Protein AF-A0A1X7VY41-F1 (afdb_monomer)

Radius of gyration: 9.72 Å; Cα contacts (8 Å, |Δi|>4): 36; chains: 1; bounding box: 21×19×23 Å

Foldseek 3Di:
DAAAPQPPDPVGDDDCVVQVNPDDDDDHDHGPVSVVPPD

Solvent-accessible surface area (backbone atoms only — not comparable to full-atom values): 2656 Å² total; per-residue (Å²): 108,47,67,36,68,41,91,82,49,90,73,40,65,42,53,34,82,82,68,75,49,90,61,89,75,87,74,87,42,66,46,73,73,55,65,72,59,80,122

pLDDT: mean 89.55, std 9.17, range [47.16, 95.19]

Sequence (39 aa):
MILCDGKNCQYKWFHFDCVDISTIPHGEWFCKECMAKDD

Mean predicted aligned error: 3.55 Å

Secondary structure (DSSP, 8-state):
-EE---TT-SS-EE-TGGGT--SPPSS----HHHHTT--

InterPro domains:
  IPR011011 Zinc finger, FYVE/PHD-type [SSF57903] (1-36)
  IPR013083 Zinc finger, RING/FYVE/PHD-type [G3DSA:3.30.40.10] (1-36)
  IPR028651 ING family [PTHR10333] (1-35)
  IPR059153 Histone-lysine N-methyltransferase NSD-like, PHD zinc finger 1 [PF23011] (2-34)

Nearest PDB structures (foldseek):
  1wen-assembly1_A  TM=8.917E-01  e=2.018E-03  Mus musculus
  7zmx-assembly2_B  TM=9.659E-01  e=5.347E-03  Homo sapiens
  2g6q-assembly1_A  TM=9.076E-01  e=6.696E-03  Mus musculus
  2qic-assembly2_A  TM=9.258E-01  e=9.037E-03  Homo sapiens
  2k1j-assembly1_A  TM=7.885E-01  e=5.764E-03  Homo sapiens

Organism: Amphimedon queenslandica (NCBI:txid400682)

Structure (mmCIF, N/CA/C/O backbone):
data_AF-A0A1X7VY41-F1
#
_entry.id   AF-A0A1X7VY41-F1
#
loop_
_atom_site.group_PDB
_atom_site.id
_atom_site.type_symbol
_atom_site.label_atom_id
_atom_site.label_alt_id
_atom_site.label_comp_id
_atom_site.label_asym_id
_atom_site.label_entity_id
_atom_site.label_seq_id
_atom_site.pdbx_PDB_ins_code
_atom_site.Cartn_x
_atom_site.Cartn_y
_atom_site.Cartn_z
_atom_site.occupancy
_atom_site.B_iso_or_equiv
_atom_site.auth_seq_id
_atom_site.auth_comp_id
_atom_site.auth_asym_id
_atom_site.auth_atom_id
_atom_site.pdbx_PDB_model_num
ATOM 1 N N . MET A 1 1 ? 5.887 -6.503 -3.022 1.00 87.38 1 MET A N 1
ATOM 2 C CA . MET A 1 1 ? 4.963 -6.172 -1.916 1.00 87.38 1 MET A CA 1
ATOM 3 C C . MET A 1 1 ? 5.103 -4.690 -1.623 1.00 87.38 1 MET A C 1
ATOM 5 O O . MET A 1 1 ? 6.214 -4.189 -1.746 1.00 87.38 1 MET A O 1
ATOM 9 N N . ILE A 1 2 ? 4.019 -4.011 -1.259 1.00 94.06 2 ILE A N 1
ATOM 10 C CA . ILE A 1 2 ? 3.986 -2.587 -0.907 1.00 94.06 2 ILE A CA 1
ATOM 11 C C . ILE A 1 2 ? 3.394 -2.393 0.488 1.00 94.06 2 ILE A C 1
ATOM 13 O O . ILE A 1 2 ? 2.510 -3.158 0.881 1.00 94.06 2 ILE A O 1
ATOM 17 N N . LEU A 1 3 ? 3.883 -1.395 1.223 1.00 93.81 3 LEU A N 1
ATOM 18 C CA . LEU A 1 3 ? 3.318 -0.965 2.499 1.00 93.81 3 LEU A CA 1
ATOM 19 C C . LEU A 1 3 ? 2.294 0.146 2.250 1.00 93.81 3 LEU A C 1
ATOM 21 O O . LEU A 1 3 ? 2.576 1.087 1.523 1.00 93.81 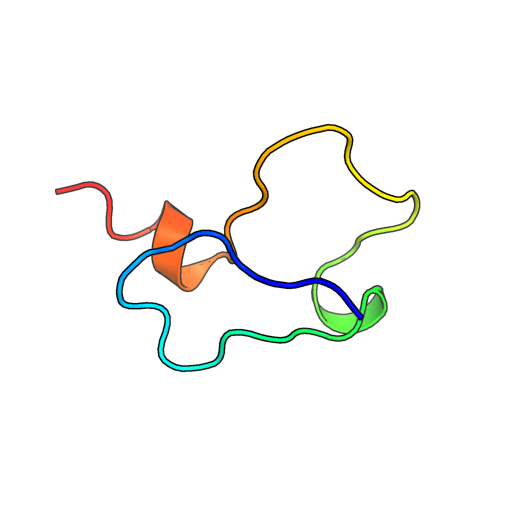3 LEU A O 1
ATOM 25 N N . CYS A 1 4 ? 1.125 0.035 2.868 1.00 95.19 4 CYS A N 1
ATOM 26 C CA . CYS A 1 4 ? 0.132 1.094 2.945 1.00 95.19 4 CYS A CA 1
ATOM 27 C C . CYS A 1 4 ? 0.520 2.102 4.034 1.00 95.19 4 CYS A C 1
ATOM 29 O O . CYS A 1 4 ? 0.633 1.720 5.201 1.00 95.19 4 CYS A O 1
ATOM 31 N N . ASP A 1 5 ? 0.614 3.381 3.675 1.00 94.44 5 ASP A N 1
ATOM 32 C CA . ASP A 1 5 ? 0.949 4.501 4.573 1.00 94.44 5 ASP A CA 1
ATOM 33 C C . ASP A 1 5 ? -0.216 4.935 5.483 1.00 94.44 5 ASP A C 1
ATOM 35 O O . ASP A 1 5 ? -0.082 5.785 6.365 1.00 94.44 5 ASP A O 1
ATOM 39 N N . GLY A 1 6 ? -1.384 4.310 5.329 1.00 93.31 6 GLY A N 1
ATOM 40 C CA . GLY A 1 6 ? -2.515 4.494 6.234 1.00 93.31 6 GLY A CA 1
ATOM 41 C C . GLY A 1 6 ? -2.146 4.173 7.689 1.00 93.31 6 GLY A C 1
ATOM 42 O O . GLY A 1 6 ? -1.920 3.012 8.035 1.00 93.31 6 GLY A O 1
ATOM 43 N N . LYS A 1 7 ? -2.170 5.188 8.565 1.00 89.50 7 LYS A N 1
ATOM 44 C CA . LYS A 1 7 ? -1.763 5.092 9.987 1.00 89.50 7 LYS A CA 1
ATOM 45 C C . LYS A 1 7 ? -2.411 3.928 10.746 1.00 89.50 7 LYS A C 1
ATOM 47 O O . LYS A 1 7 ? -1.755 3.274 11.549 1.00 89.50 7 LYS A O 1
ATOM 52 N N . ASN A 1 8 ? -3.685 3.657 10.459 1.00 90.50 8 ASN A N 1
ATOM 53 C CA . ASN A 1 8 ? -4.476 2.584 11.068 1.00 90.50 8 ASN A CA 1
ATOM 54 C C . ASN A 1 8 ? -4.828 1.474 10.059 1.00 90.50 8 ASN A C 1
ATOM 56 O O . ASN A 1 8 ? -5.885 0.847 10.155 1.00 90.50 8 ASN A O 1
ATOM 60 N N . CYS A 1 9 ? -3.976 1.237 9.056 1.00 93.19 9 CYS A N 1
ATOM 61 C CA . CYS A 1 9 ? -4.192 0.155 8.102 1.00 93.19 9 CYS A CA 1
ATOM 62 C C . CYS A 1 9 ? -4.062 -1.206 8.804 1.00 93.19 9 CYS A C 1
ATOM 64 O O . CYS A 1 9 ? -3.003 -1.549 9.330 1.00 93.19 9 CYS A O 1
ATOM 66 N N . GLN A 1 10 ? -5.136 -1.997 8.780 1.00 93.25 10 GLN A N 1
ATOM 67 C CA . GLN A 1 10 ? -5.180 -3.328 9.397 1.00 93.25 10 GLN A CA 1
ATOM 68 C C . GLN A 1 10 ? -4.265 -4.347 8.695 1.00 93.25 10 GLN A C 1
ATOM 70 O O . GLN A 1 10 ? -3.697 -5.219 9.342 1.00 93.25 10 GLN A O 1
ATOM 75 N N . TYR A 1 11 ? -4.098 -4.218 7.376 1.00 91.38 11 TYR A N 1
ATOM 76 C CA . TYR A 1 11 ? -3.375 -5.192 6.554 1.00 91.38 11 TYR A CA 1
ATOM 77 C C . TYR A 1 11 ? -1.903 -4.826 6.359 1.00 91.38 11 TYR A C 1
ATOM 79 O O . TYR A 1 11 ? -1.060 -5.715 6.293 1.00 91.38 11 TYR A O 1
ATOM 87 N N . LYS A 1 12 ? -1.592 -3.523 6.323 1.00 91.75 12 LYS A N 1
ATOM 88 C CA . LYS A 1 12 ? -0.264 -2.925 6.102 1.00 91.75 12 LYS A CA 1
ATOM 89 C C . LYS A 1 12 ? 0.402 -3.322 4.782 1.00 91.75 12 LYS A C 1
ATOM 91 O O . LYS A 1 12 ? 0.654 -2.441 3.975 1.00 91.75 12 LYS A O 1
ATOM 96 N N . TRP A 1 13 ? 0.671 -4.598 4.534 1.00 94.19 13 TRP A N 1
ATOM 97 C CA . TRP A 1 13 ? 1.400 -5.082 3.365 1.00 94.19 13 TRP A CA 1
ATOM 98 C C . TRP A 1 13 ? 0.495 -5.739 2.329 1.00 94.19 13 TRP A C 1
ATOM 100 O O . TRP A 1 13 ? -0.383 -6.530 2.664 1.00 94.19 13 TRP A O 1
ATOM 110 N N . PHE A 1 14 ? 0.773 -5.464 1.059 1.00 94.75 14 PHE A N 1
ATOM 111 C CA . PHE A 1 14 ? 0.022 -6.000 -0.073 1.00 94.75 14 PHE A CA 1
ATOM 112 C C . PHE A 1 14 ? 0.970 -6.529 -1.150 1.00 94.75 14 PHE A C 1
ATOM 114 O O . PHE A 1 14 ? 2.048 -5.975 -1.369 1.00 94.75 14 PHE A O 1
ATOM 121 N N . HIS A 1 15 ? 0.594 -7.603 -1.844 1.00 94.69 15 HIS A N 1
ATOM 122 C CA . HIS A 1 15 ? 1.295 -8.020 -3.062 1.00 94.69 15 HIS A CA 1
ATOM 123 C C . HIS A 1 15 ? 0.980 -7.046 -4.191 1.00 94.69 15 HIS A C 1
ATOM 125 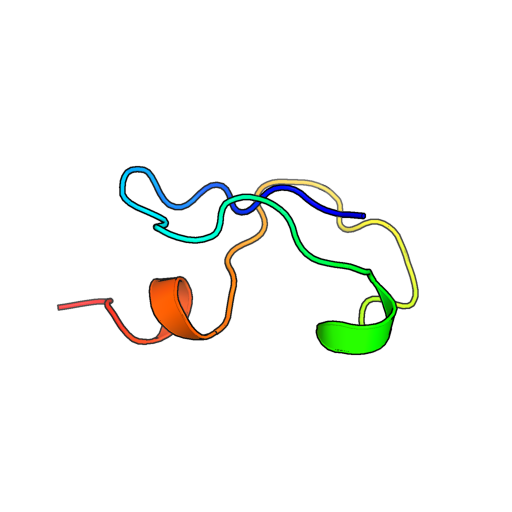O O . HIS A 1 15 ? -0.147 -6.575 -4.279 1.00 94.69 15 HIS A O 1
ATOM 131 N N . PHE A 1 16 ? 1.953 -6.775 -5.060 1.00 93.38 16 PHE A N 1
ATOM 132 C CA . PHE A 1 16 ? 1.772 -5.825 -6.156 1.00 93.38 16 PHE A CA 1
ATOM 133 C C . PHE A 1 16 ? 0.635 -6.245 -7.098 1.00 93.38 16 PHE A C 1
ATOM 135 O O . PHE A 1 16 ? -0.230 -5.425 -7.392 1.00 93.38 16 PHE A O 1
ATOM 142 N N . ASP A 1 17 ? 0.562 -7.531 -7.447 1.00 93.81 17 ASP A N 1
ATOM 143 C CA . ASP A 1 17 ? -0.501 -8.094 -8.289 1.00 93.81 17 ASP A CA 1
ATOM 144 C C . ASP A 1 17 ? -1.897 -7.995 -7.662 1.00 93.81 17 ASP A C 1
ATOM 146 O O . ASP A 1 17 ? -2.888 -7.855 -8.367 1.00 93.81 17 ASP A O 1
ATOM 150 N N . CYS A 1 18 ? -2.004 -8.030 -6.329 1.00 93.88 18 CYS A N 1
ATOM 151 C CA . CYS A 1 18 ? -3.298 -7.913 -5.651 1.00 93.88 18 CYS A CA 1
ATOM 152 C C . CYS A 1 18 ? -3.858 -6.484 -5.668 1.00 93.88 18 CYS A C 1
ATOM 154 O O . CYS A 1 18 ? -5.03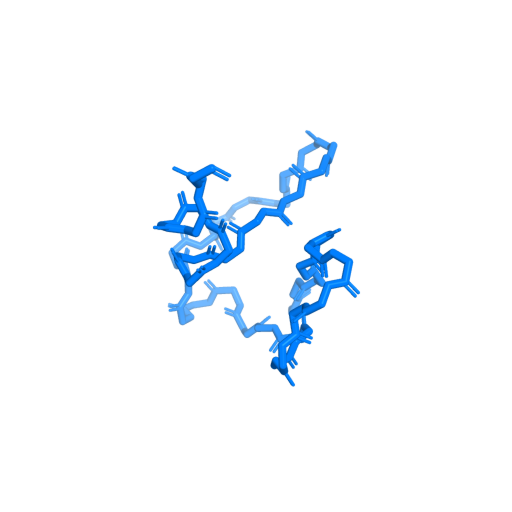2 -6.291 -5.351 1.00 93.88 18 CYS A O 1
ATOM 156 N N . VAL A 1 19 ? -3.022 -5.485 -5.960 1.00 92.88 19 VAL A N 1
ATOM 157 C CA . VAL A 1 19 ? -3.396 -4.063 -5.948 1.00 92.88 19 VAL A CA 1
ATOM 158 C C . VAL A 1 19 ? -3.076 -3.357 -7.266 1.00 92.88 19 VAL A C 1
ATOM 160 O O . VAL A 1 19 ? -2.992 -2.132 -7.288 1.00 92.88 19 VAL A O 1
ATOM 163 N N . ASP A 1 20 ? -2.907 -4.123 -8.349 1.00 91.88 20 ASP A N 1
ATOM 164 C CA . ASP A 1 20 ? -2.650 -3.623 -9.707 1.00 91.88 20 ASP A CA 1
ATOM 165 C C . ASP A 1 20 ? -1.449 -2.657 -9.802 1.00 91.88 20 ASP A C 1
ATOM 167 O O . ASP A 1 20 ? -1.412 -1.738 -10.624 1.00 91.88 20 ASP A O 1
ATOM 171 N N . ILE A 1 21 ? -0.424 -2.860 -8.969 1.00 91.50 21 ILE A N 1
ATOM 172 C CA . ILE A 1 21 ? 0.803 -2.059 -9.019 1.00 91.50 21 ILE A CA 1
ATOM 173 C C . ILE A 1 21 ? 1.774 -2.701 -10.000 1.00 91.50 21 ILE A C 1
ATOM 175 O O . ILE 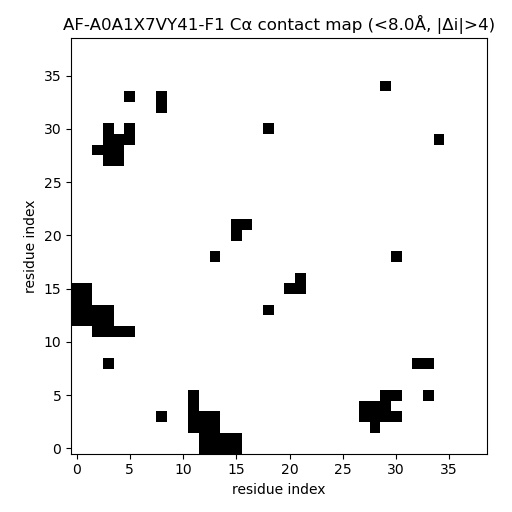A 1 21 ? 2.431 -3.690 -9.693 1.00 91.50 21 ILE A O 1
ATOM 179 N N . SER A 1 22 ? 1.898 -2.099 -11.179 1.00 90.94 22 SER A N 1
ATOM 180 C CA . SER A 1 22 ? 2.865 -2.541 -12.195 1.00 90.94 22 SER A CA 1
ATOM 181 C C . SER A 1 22 ? 4.255 -1.917 -12.014 1.00 90.94 22 SER A C 1
ATOM 183 O O . SER A 1 22 ? 5.261 -2.487 -12.426 1.00 90.94 22 SER A O 1
ATOM 185 N N . THR A 1 23 ? 4.326 -0.746 -11.383 1.00 90.06 23 T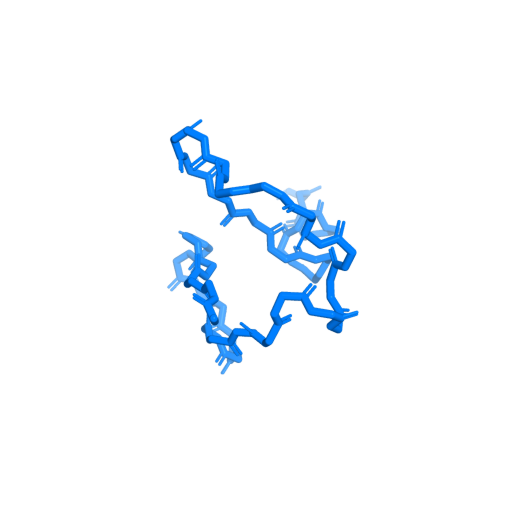HR A N 1
ATOM 186 C CA . THR A 1 23 ? 5.565 0.003 -11.133 1.00 90.06 23 THR A CA 1
ATOM 187 C C . THR A 1 23 ? 5.561 0.533 -9.715 1.00 90.06 23 THR A C 1
ATOM 189 O O . THR A 1 23 ? 4.521 0.977 -9.236 1.00 90.06 23 THR A O 1
ATOM 192 N N . ILE A 1 24 ? 6.722 0.525 -9.059 1.00 87.75 24 ILE A N 1
ATOM 193 C CA . ILE A 1 24 ? 6.864 1.046 -7.696 1.00 87.75 24 ILE A CA 1
ATOM 194 C C . ILE A 1 24 ? 6.410 2.516 -7.685 1.00 87.75 24 ILE A C 1
ATOM 196 O O . ILE A 1 24 ? 6.998 3.326 -8.406 1.00 87.75 24 ILE A O 1
ATOM 200 N N . PRO A 1 25 ? 5.363 2.869 -6.918 1.00 86.62 25 PRO A N 1
ATOM 201 C CA . PRO A 1 25 ? 4.924 4.250 -6.825 1.00 86.62 25 PRO A CA 1
ATOM 202 C C . PRO A 1 25 ? 5.990 5.081 -6.109 1.00 86.62 25 PRO A C 1
ATOM 204 O O . PRO A 1 25 ? 6.656 4.613 -5.185 1.00 86.62 25 PRO A O 1
ATOM 207 N N . HIS A 1 26 ? 6.150 6.325 -6.544 1.00 88.75 26 HIS A N 1
ATOM 208 C CA . HIS A 1 26 ? 6.981 7.295 -5.845 1.00 88.75 26 HIS A CA 1
ATOM 209 C C . HIS A 1 26 ? 6.108 8.065 -4.853 1.00 88.75 26 HIS A C 1
ATOM 211 O O . HIS A 1 26 ? 5.164 8.735 -5.267 1.00 88.75 26 HIS A O 1
ATOM 217 N N . GLY A 1 27 ? 6.447 7.993 -3.565 1.00 89.44 27 GLY A N 1
ATOM 218 C CA . GLY A 1 27 ? 5.714 8.670 -2.492 1.00 89.44 27 GLY A CA 1
ATOM 219 C C . GLY A 1 27 ? 4.813 7.730 -1.694 1.00 89.44 27 GLY A C 1
ATOM 220 O O . GLY A 1 27 ? 5.018 6.517 -1.699 1.00 89.44 27 GLY A O 1
ATOM 221 N N . GLU A 1 28 ? 3.851 8.318 -0.983 1.00 92.19 28 GLU A N 1
ATOM 222 C CA . GLU A 1 28 ? 2.909 7.581 -0.142 1.00 92.19 28 GLU A CA 1
ATOM 223 C C . GLU A 1 28 ? 1.933 6.769 -0.993 1.00 92.19 28 GLU A C 1
ATOM 225 O O . GLU A 1 28 ? 1.431 7.232 -2.024 1.00 92.19 28 GLU A O 1
ATOM 230 N N . TRP A 1 29 ? 1.638 5.556 -0.540 1.00 93.62 29 TRP A N 1
ATOM 231 C CA . TRP A 1 29 ? 0.655 4.695 -1.176 1.00 93.62 29 TRP A CA 1
ATOM 232 C C . TRP A 1 29 ? -0.389 4.227 -0.168 1.00 93.62 29 TRP A C 1
ATOM 234 O O . TRP A 1 29 ? -0.080 3.777 0.935 1.00 93.62 29 TRP A O 1
ATOM 244 N N . PHE A 1 30 ? -1.654 4.280 -0.574 1.00 93.94 30 PHE A N 1
ATOM 245 C CA . PHE A 1 30 ? -2.786 3.898 0.260 1.00 93.94 30 PHE A CA 1
ATOM 246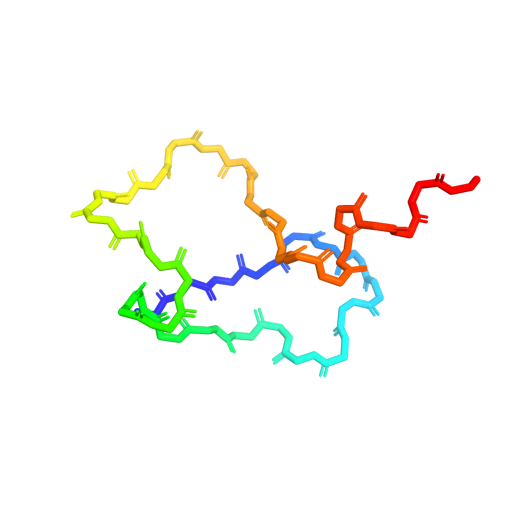 C C . PHE A 1 30 ? -3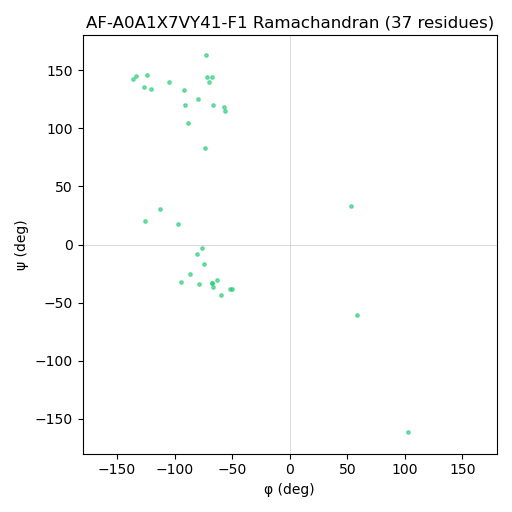.569 2.769 -0.407 1.00 93.94 30 PHE A C 1
ATOM 248 O O . PHE A 1 30 ? -3.871 2.812 -1.599 1.00 93.94 30 PHE A O 1
ATOM 255 N N . CYS A 1 31 ? -3.922 1.740 0.364 1.00 93.44 31 CYS A N 1
ATOM 256 C CA . CYS A 1 31 ? -4.772 0.661 -0.129 1.00 93.44 31 CYS A CA 1
ATOM 257 C C . CYS A 1 31 ? -6.226 1.136 -0.293 1.00 93.44 31 CYS A C 1
ATOM 259 O O . CYS A 1 31 ? -6.630 2.140 0.295 1.00 93.44 31 CYS A O 1
ATOM 261 N N . LYS A 1 32 ? -7.041 0.384 -1.049 1.00 91.31 32 LYS A N 1
ATOM 262 C CA . LYS A 1 32 ? -8.453 0.732 -1.318 1.00 91.31 32 LYS A CA 1
ATOM 263 C C . LYS A 1 32 ? -9.257 1.016 -0.043 1.00 91.31 32 LYS A C 1
ATOM 265 O O . LYS A 1 32 ? -10.024 1.966 -0.011 1.00 91.31 32 LYS A O 1
ATOM 270 N N . GLU A 1 33 ? -9.010 0.252 1.019 1.00 91.88 33 GLU A N 1
ATOM 271 C CA . GLU A 1 33 ? -9.659 0.429 2.324 1.00 91.88 33 GLU A CA 1
ATOM 272 C C . GLU A 1 33 ? -9.277 1.742 3.017 1.00 91.88 33 GLU A C 1
ATOM 274 O O . GLU A 1 33 ? -10.097 2.333 3.710 1.00 91.88 33 GLU A O 1
ATOM 279 N N . CYS A 1 34 ? -8.025 2.187 2.877 1.00 93.12 34 CYS A N 1
ATOM 280 C CA . CYS A 1 34 ? -7.569 3.451 3.452 1.00 93.12 34 CYS A CA 1
ATOM 281 C C . CYS A 1 34 ? -8.005 4.646 2.603 1.00 93.12 34 CYS A C 1
ATOM 283 O O . CYS A 1 34 ? -8.339 5.672 3.175 1.00 93.12 34 CYS A O 1
ATOM 285 N N . MET A 1 35 ? -8.066 4.499 1.275 1.00 89.81 35 MET A N 1
ATOM 286 C CA . MET A 1 35 ? -8.602 5.533 0.380 1.00 89.81 35 MET A CA 1
ATOM 287 C C . MET A 1 35 ? -10.114 5.738 0.554 1.00 89.81 35 ME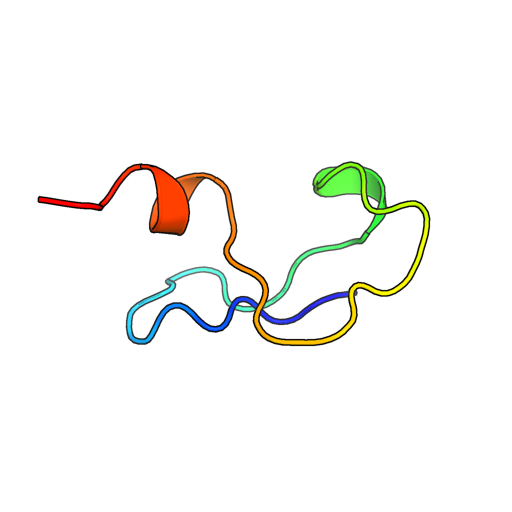T A C 1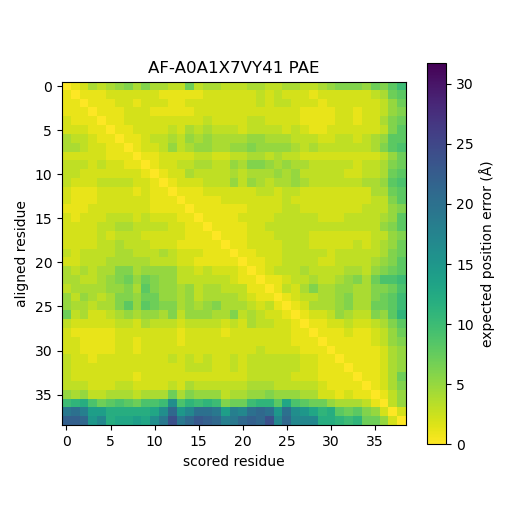
ATOM 289 O O . MET A 1 35 ? -10.599 6.849 0.401 1.00 89.81 35 MET A O 1
ATOM 293 N N . ALA A 1 36 ? -10.869 4.684 0.881 1.00 87.62 36 ALA A N 1
ATOM 294 C CA . ALA A 1 36 ? -12.316 4.765 1.100 1.00 87.62 36 ALA A CA 1
ATOM 295 C C . ALA A 1 36 ? -12.716 5.280 2.497 1.00 87.62 36 ALA A C 1
ATOM 297 O O . ALA A 1 36 ? -13.899 5.486 2.749 1.00 87.62 36 ALA A O 1
ATOM 298 N N . LYS A 1 37 ? -11.755 5.446 3.414 1.00 77.12 37 LYS A N 1
ATOM 299 C CA . LYS A 1 37 ? -11.975 5.889 4.803 1.00 77.12 37 LYS A CA 1
ATOM 300 C C . LYS A 1 37 ? -11.740 7.393 5.014 1.00 77.12 37 LYS A C 1
ATOM 302 O O . LYS A 1 37 ? -11.549 7.803 6.153 1.00 77.12 37 LYS A O 1
ATOM 307 N N . ASP A 1 38 ? -11.736 8.181 3.942 1.00 59.03 38 ASP A N 1
ATOM 308 C CA . ASP A 1 38 ? -11.717 9.648 3.995 1.00 59.03 38 ASP A CA 1
ATOM 309 C C . ASP A 1 38 ? -13.117 10.150 4.426 1.00 59.03 38 ASP A C 1
ATOM 311 O O . ASP A 1 38 ? -13.985 10.409 3.592 1.00 59.03 38 ASP A O 1
ATOM 315 N N . ASP A 1 39 ? -13.360 10.151 5.741 1.00 47.16 39 ASP A N 1
ATOM 316 C CA . ASP A 1 39 ? -14.406 10.916 6.447 1.00 47.16 39 ASP A CA 1
ATOM 317 C C . ASP A 1 39 ? -13.724 11.971 7.330 1.00 47.16 39 ASP A C 1
ATOM 319 O O . ASP A 1 39 ? -12.775 11.594 8.067 1.00 47.16 39 ASP A O 1
#